Protein AF-A0A661F3K4-F1 (afdb_monomer_lite)

Secondary structure (DSSP, 8-state):
-HHHHHHHHHHHHS-SSS-SS--TTHHHHHHHHHHHH-S-TT--BTGGGHHHHHHHHHHHHHTTSSSS---GGGGS-GGGTT-B----

pLDDT: mean 88.57, std 8.08, range [54.53, 96.94]

Radius of gyration: 17.38 Å; chains: 1; bounding box: 36×30×43 Å

Foldseek 3Di:
DVLVVVVVVLVQLCDPPDNPDPDPCSNVVNVVCCVVCNSCNPADACVVCVVVLQVCLVVCVVVVVDPDRDDSCVVDDPVRRPDHRDPD

Structure (mmCIF, N/CA/C/O backbone):
data_AF-A0A661F3K4-F1
#
_entry.id   AF-A0A661F3K4-F1
#
loop_
_atom_site.group_PDB
_atom_site.id
_atom_site.type_symbol
_atom_site.label_atom_id
_atom_site.label_alt_id
_atom_site.label_comp_id
_atom_site.label_asym_id
_atom_site.label_entity_id
_atom_site.label_seq_id
_atom_site.pdbx_PDB_ins_code
_atom_site.Cartn_x
_atom_site.Cartn_y
_atom_site.Cartn_z
_atom_site.occupancy
_atom_site.B_iso_or_equiv
_atom_site.auth_seq_id
_atom_site.auth_comp_id
_atom_site.auth_asym_id
_atom_site.auth_atom_id
_atom_site.pdbx_PDB_model_num
ATOM 1 N N . MET A 1 1 ? 10.024 11.282 -1.225 1.00 66.62 1 MET A N 1
ATOM 2 C CA . MET A 1 1 ? 10.992 10.226 -0.849 1.00 66.62 1 MET A CA 1
ATOM 3 C C . MET A 1 1 ? 10.410 8.812 -0.918 1.00 66.62 1 MET A C 1
ATOM 5 O O . MET A 1 1 ? 10.821 8.078 -1.801 1.00 66.62 1 MET A O 1
ATOM 9 N N . TYR A 1 2 ? 9.477 8.390 -0.048 1.00 83.56 2 TYR A N 1
ATOM 10 C CA . TYR A 1 2 ? 8.982 6.994 -0.073 1.00 83.56 2 TYR A CA 1
ATOM 11 C C . TYR A 1 2 ? 8.095 6.664 -1.285 1.00 83.56 2 TYR A C 1
ATOM 13 O O . TYR A 1 2 ? 8.276 5.610 -1.886 1.00 83.56 2 TYR A O 1
ATOM 21 N N . SER A 1 3 ? 7.191 7.568 -1.677 1.00 87.94 3 SER A N 1
ATOM 22 C CA . SER A 1 3 ? 6.363 7.412 -2.886 1.00 87.94 3 SER A CA 1
ATOM 23 C C . SER A 1 3 ? 7.209 7.392 -4.162 1.00 87.94 3 SER A C 1
ATOM 25 O O . SER A 1 3 ? 7.045 6.520 -5.001 1.00 87.94 3 SER A O 1
ATOM 27 N N . GLU A 1 4 ? 8.204 8.278 -4.261 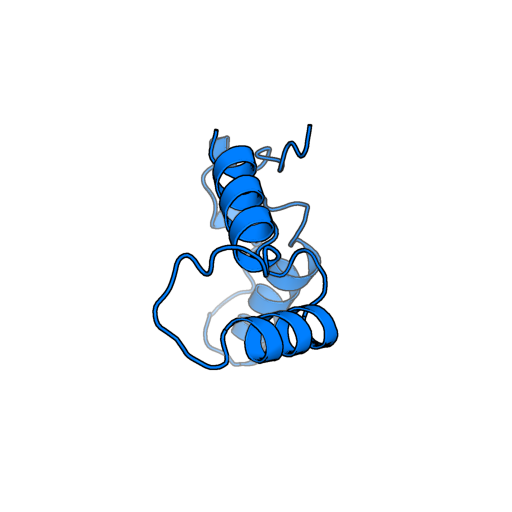1.00 88.31 4 GLU A N 1
ATOM 28 C CA . GLU A 1 4 ? 9.153 8.298 -5.387 1.00 88.31 4 GLU A CA 1
ATOM 29 C C . GLU A 1 4 ? 9.974 7.004 -5.466 1.00 88.31 4 GLU A C 1
ATOM 31 O O . GLU A 1 4 ? 10.142 6.440 -6.541 1.00 88.31 4 GLU A O 1
ATOM 36 N N . ALA A 1 5 ? 10.458 6.492 -4.329 1.00 89.50 5 ALA A N 1
ATOM 37 C CA . ALA A 1 5 ? 11.186 5.226 -4.295 1.00 89.50 5 ALA A CA 1
ATOM 38 C C . ALA A 1 5 ? 10.303 4.036 -4.715 1.00 89.50 5 ALA A C 1
ATOM 40 O O . ALA A 1 5 ? 10.775 3.157 -5.437 1.00 89.50 5 ALA A O 1
ATOM 41 N N . LYS A 1 6 ? 9.025 4.021 -4.302 1.00 90.62 6 LYS A N 1
ATOM 42 C CA . LYS A 1 6 ? 8.024 3.042 -4.758 1.00 90.62 6 LYS A CA 1
ATOM 43 C C . LYS A 1 6 ? 7.820 3.140 -6.272 1.00 90.62 6 LYS A C 1
ATOM 45 O O . LYS A 1 6 ? 7.880 2.113 -6.941 1.00 90.62 6 LYS A O 1
ATOM 50 N N . GLN A 1 7 ? 7.668 4.349 -6.812 1.00 89.38 7 GLN A N 1
ATOM 51 C CA . GLN A 1 7 ? 7.493 4.547 -8.251 1.00 89.38 7 GLN A CA 1
ATOM 52 C C . GLN A 1 7 ? 8.702 4.038 -9.043 1.00 89.38 7 GLN A C 1
ATOM 54 O O . GLN A 1 7 ? 8.542 3.249 -9.965 1.00 89.38 7 GLN A O 1
ATOM 59 N N . ILE A 1 8 ? 9.922 4.371 -8.610 1.00 89.88 8 ILE A N 1
ATOM 60 C CA . ILE A 1 8 ? 11.154 3.852 -9.221 1.00 89.88 8 ILE A CA 1
ATOM 61 C C . ILE A 1 8 ? 11.177 2.316 -9.196 1.00 89.88 8 ILE A C 1
ATOM 63 O O . ILE A 1 8 ? 11.643 1.684 -10.145 1.00 89.88 8 ILE A O 1
ATOM 67 N N . ALA A 1 9 ? 10.703 1.688 -8.118 1.00 88.94 9 ALA A N 1
ATOM 68 C CA . ALA A 1 9 ? 10.620 0.233 -8.041 1.00 88.94 9 ALA A CA 1
ATOM 69 C C . ALA A 1 9 ? 9.616 -0.344 -9.055 1.00 88.94 9 ALA A C 1
ATOM 71 O O . ALA A 1 9 ? 9.940 -1.333 -9.710 1.00 88.94 9 ALA A O 1
ATOM 72 N N . TYR A 1 10 ? 8.449 0.281 -9.227 1.00 89.00 10 TYR A N 1
ATOM 73 C CA . TYR A 1 10 ? 7.468 -0.113 -10.243 1.00 89.00 10 TYR A CA 1
ATOM 74 C C . TYR A 1 10 ? 7.995 0.074 -11.667 1.00 89.00 10 TYR A C 1
ATOM 76 O O . TYR A 1 10 ? 7.934 -0.865 -12.458 1.00 89.00 10 TYR A O 1
ATOM 84 N N . ASP A 1 11 ? 8.617 1.212 -11.968 1.00 88.62 11 ASP A N 1
ATOM 85 C CA . ASP A 1 11 ? 9.205 1.482 -13.285 1.00 88.62 11 ASP A CA 1
ATOM 86 C C . ASP A 1 11 ? 10.298 0.454 -13.631 1.00 88.62 11 ASP A C 1
ATOM 88 O O . ASP A 1 11 ? 10.417 -0.027 -14.762 1.00 88.62 11 ASP A O 1
ATOM 92 N N . ASN A 1 12 ? 11.086 0.057 -12.628 1.00 87.25 12 ASN A N 1
ATOM 93 C CA . AS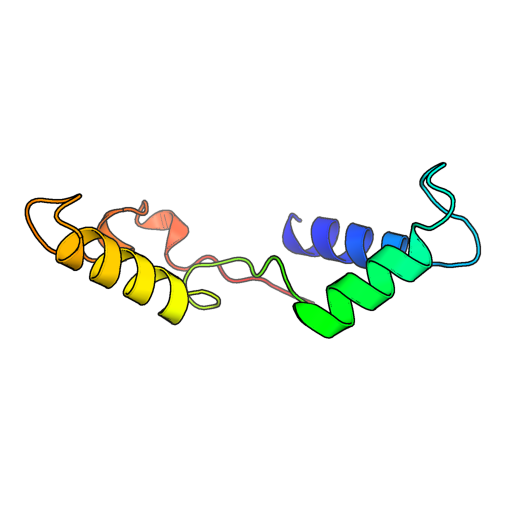N A 1 12 ? 12.092 -0.990 -12.770 1.00 87.25 12 ASN A CA 1
ATOM 94 C C . ASN A 1 12 ? 11.483 -2.374 -13.044 1.00 87.25 12 ASN A C 1
ATOM 96 O O . ASN A 1 12 ? 12.090 -3.146 -13.785 1.00 87.25 12 ASN A O 1
ATOM 100 N N . LEU A 1 13 ? 10.330 -2.700 -12.448 1.00 85.69 13 LEU A N 1
ATOM 101 C CA . LEU A 1 13 ? 9.619 -3.961 -12.699 1.00 85.69 13 LEU A CA 1
ATOM 102 C C . LEU A 1 13 ? 8.999 -3.996 -14.098 1.00 85.69 13 LEU A C 1
ATOM 104 O O . LEU A 1 13 ? 9.037 -5.037 -14.744 1.00 85.69 13 LEU A O 1
ATOM 108 N N . ALA A 1 14 ? 8.513 -2.855 -14.590 1.00 83.56 14 ALA A N 1
ATOM 109 C CA . ALA A 1 14 ? 7.968 -2.722 -15.940 1.00 83.56 14 ALA A CA 1
ATOM 110 C C . ALA A 1 14 ? 9.042 -2.755 -17.050 1.00 83.56 14 ALA A C 1
ATOM 112 O O . ALA A 1 14 ? 8.719 -2.843 -18.236 1.00 83.56 14 ALA A O 1
ATOM 113 N N . THR A 1 15 ? 10.330 -2.657 -16.699 1.00 79.00 15 THR A N 1
ATOM 114 C CA . THR A 1 15 ? 11.422 -2.592 -17.678 1.00 79.00 15 THR A CA 1
ATOM 115 C C . THR A 1 15 ? 11.830 -3.986 -18.168 1.00 79.00 15 THR A C 1
ATOM 117 O O . THR A 1 15 ? 12.424 -4.773 -17.434 1.00 79.00 15 THR A O 1
ATOM 120 N N . THR A 1 16 ? 11.624 -4.258 -19.459 1.00 68.75 16 THR A N 1
ATOM 121 C CA . THR A 1 16 ? 11.959 -5.545 -20.102 1.00 68.75 16 THR A CA 1
ATOM 122 C C . THR A 1 16 ? 13.415 -5.660 -20.575 1.00 68.75 16 THR A C 1
ATOM 124 O O . THR A 1 16 ? 13.914 -6.763 -20.787 1.00 68.75 16 THR A O 1
ATOM 127 N N . THR A 1 17 ? 14.126 -4.537 -20.729 1.00 62.34 17 THR A N 1
ATOM 128 C CA . THR A 1 17 ? 15.468 -4.493 -21.346 1.00 62.34 17 THR A CA 1
ATOM 129 C C . THR A 1 17 ? 16.592 -4.977 -20.423 1.00 62.34 17 THR A C 1
ATOM 131 O O . THR A 1 17 ? 17.577 -5.542 -20.893 1.00 62.34 17 THR A O 1
ATOM 134 N N . VAL A 1 18 ? 16.472 -4.749 -19.110 1.00 70.50 18 VAL A N 1
ATOM 135 C CA . VAL A 1 18 ? 17.429 -5.221 -18.094 1.00 70.50 18 VAL A CA 1
ATOM 136 C C . VAL A 1 18 ? 16.639 -5.647 -16.867 1.00 70.50 18 VAL A C 1
ATOM 138 O O . VAL A 1 18 ? 16.321 -4.825 -16.005 1.00 70.50 18 VAL A O 1
ATOM 141 N N . LEU A 1 19 ? 16.335 -6.941 -16.782 1.00 74.75 19 LEU A N 1
ATOM 142 C CA . LEU A 1 19 ? 15.689 -7.498 -15.601 1.00 74.75 19 LEU A CA 1
ATOM 143 C C . LEU A 1 19 ? 16.606 -7.297 -14.390 1.00 74.75 19 LEU A C 1
ATOM 145 O O . LEU A 1 19 ? 17.738 -7.776 -14.340 1.00 74.75 19 LEU A O 1
ATOM 149 N N . ARG A 1 20 ? 16.103 -6.561 -13.396 1.00 77.94 20 ARG A N 1
ATOM 150 C CA . ARG A 1 20 ? 16.794 -6.301 -12.120 1.00 77.94 20 ARG A CA 1
ATOM 151 C C . ARG A 1 20 ? 16.860 -7.541 -11.224 1.00 77.94 20 ARG A C 1
ATOM 153 O O . ARG A 1 20 ? 17.506 -7.507 -10.180 1.00 77.94 20 ARG A O 1
ATOM 160 N N . THR A 1 21 ? 16.173 -8.612 -11.610 1.00 79.12 21 THR A N 1
ATOM 161 C CA . THR A 1 21 ? 16.103 -9.876 -10.880 1.00 79.12 21 THR A CA 1
ATOM 162 C C . THR A 1 21 ? 16.482 -11.030 -11.803 1.00 79.12 21 THR A C 1
ATOM 164 O O . THR A 1 21 ? 16.391 -10.926 -13.024 1.00 79.12 21 THR A O 1
ATOM 167 N N . THR A 1 22 ? 16.904 -12.146 -11.216 1.00 82.81 22 THR A N 1
ATOM 168 C CA . THR A 1 22 ? 17.219 -13.383 -11.944 1.00 82.81 22 THR A CA 1
ATOM 169 C C . THR A 1 22 ? 15.992 -14.276 -12.160 1.00 82.81 22 THR A C 1
ATOM 171 O O . THR A 1 22 ? 16.141 -15.411 -12.611 1.00 82.81 22 THR A O 1
ATOM 174 N N . LEU A 1 23 ? 14.787 -13.800 -11.816 1.00 85.06 23 LEU A N 1
ATOM 175 C CA . LEU A 1 23 ? 13.558 -14.579 -11.928 1.00 85.06 23 LEU A CA 1
ATOM 176 C C . LEU A 1 23 ? 13.145 -14.693 -13.413 1.00 85.06 23 LEU A C 1
ATOM 178 O O . LEU A 1 23 ? 12.890 -13.663 -14.037 1.00 85.06 23 LEU A O 1
ATOM 182 N N . PRO A 1 24 ? 13.041 -15.910 -13.987 1.00 82.00 24 PRO A N 1
ATOM 183 C CA . PRO A 1 24 ? 12.852 -16.080 -15.432 1.00 82.00 24 PRO A CA 1
ATOM 184 C C . PRO A 1 24 ? 11.535 -15.524 -15.994 1.00 82.00 24 PRO A C 1
ATOM 186 O O . PRO A 1 24 ? 11.502 -15.106 -17.144 1.00 82.00 24 PRO A O 1
ATOM 189 N N . TRP A 1 25 ? 10.466 -15.512 -15.195 1.00 88.19 25 TRP A N 1
ATOM 190 C CA . TRP A 1 25 ? 9.113 -15.080 -15.587 1.00 88.19 25 TRP A CA 1
ATOM 191 C C . TRP A 1 25 ? 8.675 -13.799 -14.864 1.00 88.19 25 TRP A C 1
ATOM 193 O O . TRP A 1 25 ? 7.492 -13.579 -14.627 1.00 88.19 25 TRP A O 1
ATOM 203 N N . ALA A 1 26 ? 9.630 -12.947 -14.477 1.00 87.94 26 ALA A N 1
ATOM 204 C CA . ALA A 1 26 ? 9.328 -11.722 -13.737 1.00 87.94 26 ALA A CA 1
ATOM 205 C C . ALA A 1 26 ? 8.360 -10.786 -14.483 1.00 87.94 26 ALA A C 1
ATOM 207 O O . ALA A 1 26 ? 7.513 -10.170 -13.844 1.00 87.94 26 ALA A O 1
ATOM 208 N N . MET A 1 27 ? 8.475 -10.695 -15.813 1.00 87.75 27 MET A N 1
ATOM 209 C CA . MET A 1 27 ? 7.601 -9.837 -16.619 1.00 87.75 27 MET A CA 1
ATOM 210 C C . MET A 1 27 ? 6.176 -10.389 -16.692 1.00 87.75 27 MET A C 1
ATOM 212 O O . MET A 1 27 ? 5.233 -9.659 -16.412 1.00 87.75 27 MET A O 1
ATOM 216 N N . ASP A 1 28 ? 6.022 -11.681 -16.992 1.00 90.56 28 ASP A N 1
ATOM 217 C CA . ASP A 1 28 ? 4.705 -12.326 -17.051 1.00 90.56 28 ASP A CA 1
ATOM 218 C C . ASP A 1 28 ? 3.979 -12.219 -15.701 1.00 90.56 28 ASP A C 1
ATOM 220 O O . ASP A 1 28 ? 2.785 -11.925 -15.647 1.00 90.56 28 ASP A O 1
ATOM 224 N N . GLU A 1 29 ? 4.715 -12.400 -14.598 1.00 91.19 29 GLU A N 1
ATOM 225 C CA . GLU A 1 29 ? 4.174 -12.244 -13.247 1.00 91.19 29 GLU A CA 1
ATOM 226 C C . GLU A 1 29 ? 3.774 -10.790 -12.958 1.00 91.19 29 GLU A C 1
ATOM 228 O O . GLU A 1 29 ? 2.716 -10.542 -12.375 1.00 91.19 29 GLU A O 1
ATOM 233 N N . TYR A 1 30 ? 4.585 -9.817 -13.388 1.00 90.69 30 TYR A N 1
ATOM 234 C CA . TYR A 1 30 ? 4.266 -8.396 -13.254 1.00 90.69 30 TYR A CA 1
ATOM 235 C C . TYR A 1 30 ? 2.993 -8.029 -14.028 1.00 90.69 30 TYR A C 1
ATOM 237 O O . TYR A 1 30 ? 2.075 -7.443 -13.453 1.00 90.69 30 TYR A O 1
ATOM 245 N N . GLU A 1 31 ? 2.886 -8.434 -15.294 1.00 91.56 31 GLU A N 1
ATOM 246 C CA . GLU A 1 31 ? 1.704 -8.182 -16.123 1.00 91.56 31 GLU A CA 1
ATOM 247 C C . GLU A 1 31 ? 0.445 -8.833 -15.537 1.00 91.56 31 GLU A C 1
ATOM 249 O O . GLU A 1 31 ? -0.615 -8.203 -15.471 1.00 91.56 31 GLU A O 1
ATOM 254 N N . ALA A 1 32 ? 0.551 -10.079 -15.063 1.00 94.56 32 ALA A N 1
ATOM 255 C CA . ALA A 1 32 ? -0.548 -10.770 -14.398 1.00 94.56 32 ALA A CA 1
ATOM 256 C C . ALA A 1 32 ? -0.981 -10.051 -13.110 1.00 94.56 32 ALA A C 1
ATOM 258 O O . ALA A 1 32 ? -2.181 -9.898 -12.863 1.00 94.56 32 ALA A O 1
ATOM 259 N N . THR A 1 33 ? -0.015 -9.567 -12.324 1.00 94.06 33 THR A N 1
ATOM 260 C CA . THR A 1 33 ? -0.261 -8.822 -11.084 1.00 94.06 33 THR A CA 1
ATOM 261 C C . THR A 1 33 ? -1.000 -7.519 -11.363 1.00 94.06 33 THR A C 1
ATOM 263 O O . THR A 1 33 ? -2.056 -7.285 -10.777 1.00 94.06 33 THR A O 1
ATOM 266 N N . VAL A 1 34 ? -0.503 -6.699 -12.294 1.00 93.44 34 VAL A N 1
ATOM 267 C CA . VAL A 1 34 ? -1.128 -5.417 -12.659 1.00 93.44 34 VAL A CA 1
ATOM 268 C C . VAL A 1 34 ? -2.532 -5.632 -13.218 1.00 93.44 34 VAL A C 1
ATOM 270 O O . VAL A 1 34 ? -3.474 -4.944 -12.830 1.00 93.44 34 VAL A O 1
ATOM 273 N N . LYS A 1 35 ? -2.725 -6.648 -14.064 1.00 95.44 35 LYS A N 1
ATOM 274 C CA . LYS A 1 35 ? -4.047 -6.982 -14.607 1.00 95.44 35 LYS A CA 1
ATOM 275 C C . LYS A 1 35 ? -5.060 -7.362 -13.522 1.00 95.44 35 LYS A C 1
ATOM 277 O O . LYS A 1 35 ? -6.247 -7.080 -13.676 1.00 95.44 35 LYS A O 1
ATOM 282 N N . LEU A 1 36 ? -4.615 -8.041 -12.464 1.00 96.81 36 LEU A N 1
ATOM 283 C CA . LEU A 1 36 ? -5.477 -8.500 -11.376 1.00 96.81 36 LEU A CA 1
ATOM 284 C C . LEU A 1 36 ? -5.738 -7.409 -10.331 1.00 96.81 36 LEU A C 1
ATOM 286 O O . LEU A 1 36 ? -6.864 -7.274 -9.856 1.00 96.81 36 LEU A O 1
ATOM 290 N N . MET A 1 37 ? -4.695 -6.678 -9.941 1.00 93.94 37 MET A N 1
ATOM 291 C CA . MET A 1 37 ? -4.704 -5.790 -8.776 1.00 93.94 37 MET A CA 1
ATOM 292 C C . MET A 1 37 ? -4.773 -4.299 -9.138 1.00 93.94 37 MET A C 1
ATOM 294 O O . MET A 1 37 ? -5.064 -3.484 -8.264 1.00 93.94 37 MET A O 1
ATOM 298 N N . GLY A 1 38 ? -4.552 -3.946 -10.407 1.00 92.31 38 GLY A N 1
ATOM 299 C CA . GLY A 1 38 ? -4.420 -2.572 -10.894 1.00 92.31 38 GLY A CA 1
ATOM 300 C C . GLY A 1 38 ? -2.976 -2.062 -10.865 1.00 92.31 38 GLY A C 1
ATOM 301 O O . GLY A 1 38 ? -2.066 -2.753 -10.412 1.00 92.31 38 GLY A O 1
ATOM 302 N N . ASP A 1 39 ? -2.776 -0.834 -11.343 1.00 88.88 39 ASP A N 1
ATOM 303 C CA . ASP A 1 39 ? -1.442 -0.228 -11.490 1.00 88.88 39 ASP A CA 1
ATOM 304 C C . ASP A 1 39 ? -0.824 0.214 -10.152 1.00 88.88 39 ASP A C 1
ATOM 306 O O . ASP A 1 39 ? 0.396 0.266 -10.012 1.00 88.88 39 ASP A O 1
ATOM 310 N N . ASP A 1 40 ? -1.662 0.500 -9.151 1.00 89.81 40 ASP A N 1
ATOM 311 C CA . ASP A 1 40 ? -1.234 0.857 -7.798 1.00 89.81 40 ASP A CA 1
ATOM 312 C C . ASP A 1 40 ? -1.835 -0.092 -6.758 1.00 89.81 40 ASP A C 1
ATOM 314 O O . ASP A 1 40 ? -2.825 0.193 -6.083 1.00 89.81 40 ASP A O 1
ATOM 318 N N . TYR A 1 41 ? -1.220 -1.262 -6.638 1.00 89.44 41 TYR A N 1
ATOM 319 C CA . TYR A 1 41 ? -1.633 -2.300 -5.696 1.00 89.44 41 TYR A CA 1
ATOM 320 C C . TYR A 1 41 ? -1.111 -2.076 -4.265 1.00 89.44 41 TYR A C 1
ATOM 322 O O . TYR A 1 41 ? -1.561 -2.753 -3.340 1.00 89.44 41 TYR A O 1
ATOM 330 N N . TRP A 1 42 ? -0.216 -1.102 -4.052 1.00 90.50 42 TRP A N 1
ATOM 331 C CA . TRP A 1 42 ? 0.294 -0.705 -2.732 1.00 90.50 42 TRP A CA 1
ATOM 332 C C . TRP A 1 42 ? 0.044 0.779 -2.447 1.00 90.50 42 TRP A C 1
ATOM 334 O O . TRP A 1 42 ? 0.969 1.514 -2.094 1.00 90.50 42 TRP A O 1
ATOM 344 N N . ARG A 1 43 ? -1.207 1.226 -2.590 1.00 91.50 43 ARG A N 1
ATOM 345 C CA . ARG A 1 43 ? -1.628 2.611 -2.312 1.00 91.50 43 ARG A CA 1
ATOM 346 C C . ARG A 1 43 ? -1.164 3.084 -0.939 1.00 91.50 43 ARG A C 1
ATOM 348 O O . ARG A 1 43 ? -1.428 2.419 0.068 1.00 91.50 43 ARG A O 1
ATOM 355 N N . TYR A 1 44 ? -0.537 4.253 -0.872 1.00 91.38 44 TYR A N 1
ATOM 356 C CA . TYR A 1 44 ? -0.112 4.842 0.396 1.00 91.38 44 TYR A CA 1
ATOM 357 C C . TYR A 1 44 ? -1.110 5.871 0.934 1.00 91.38 44 TYR A C 1
ATOM 359 O O . TYR A 1 44 ? -1.756 6.616 0.202 1.00 91.38 44 TYR A O 1
ATOM 367 N N . GLY A 1 45 ? -1.194 5.929 2.265 1.00 90.88 45 GLY A N 1
ATOM 368 C CA . GLY A 1 45 ? -2.039 6.876 2.987 1.00 90.88 45 GLY A CA 1
ATOM 369 C C . GLY A 1 45 ? -3.425 6.332 3.334 1.00 90.88 45 GLY A C 1
ATOM 370 O O . GLY A 1 45 ? -3.922 5.368 2.748 1.00 90.88 45 GLY A O 1
ATOM 371 N N . ILE A 1 46 ? -4.049 6.965 4.328 1.00 92.75 46 ILE A N 1
ATOM 372 C CA . ILE A 1 46 ? -5.359 6.555 4.853 1.00 92.75 46 ILE A CA 1
ATOM 373 C C . ILE A 1 46 ? -6.457 6.833 3.833 1.00 92.75 46 ILE A C 1
ATOM 375 O O . ILE A 1 46 ? -7.258 5.955 3.539 1.00 92.75 46 ILE A O 1
ATOM 379 N N . LYS A 1 47 ? -6.455 8.029 3.240 1.00 90.75 47 LYS A N 1
ATOM 380 C CA . LYS A 1 47 ? -7.472 8.465 2.276 1.00 90.75 47 LYS A CA 1
ATOM 381 C C . LYS A 1 47 ? -7.578 7.538 1.064 1.00 90.75 47 LYS A C 1
ATOM 383 O O . LYS A 1 47 ? -8.676 7.232 0.614 1.00 90.75 47 LYS A O 1
ATOM 388 N N . ALA A 1 48 ? -6.445 7.050 0.559 1.00 91.00 48 ALA A N 1
ATOM 389 C CA . ALA A 1 48 ? -6.421 6.13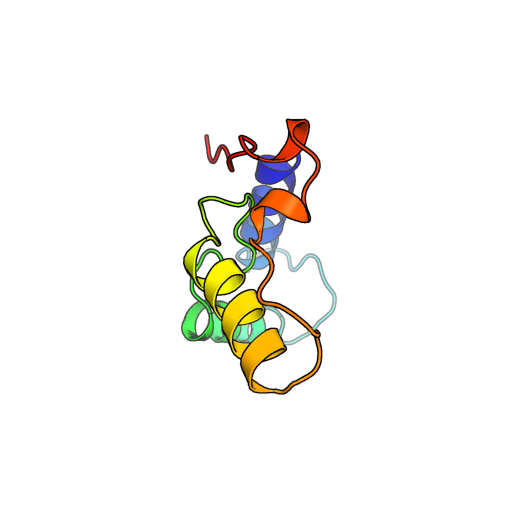2 -0.577 1.00 91.00 48 ALA A CA 1
ATOM 390 C C . ALA A 1 48 ? -6.977 4.732 -0.241 1.00 91.00 48 ALA A C 1
ATOM 392 O O . ALA A 1 48 ? -7.382 4.015 -1.156 1.00 91.00 48 ALA A O 1
ATOM 393 N N . ASN A 1 49 ? -7.017 4.364 1.047 1.00 93.75 49 ASN A N 1
ATOM 394 C CA . ASN A 1 49 ? -7.417 3.049 1.566 1.00 93.75 49 ASN A CA 1
ATOM 395 C C . ASN A 1 49 ? -8.621 3.120 2.533 1.00 93.75 49 ASN A C 1
ATOM 397 O O . ASN A 1 49 ? -8.851 2.200 3.318 1.00 93.75 49 ASN A O 1
ATOM 401 N N . GLU A 1 50 ? -9.375 4.223 2.529 1.00 93.62 50 GLU A N 1
ATOM 402 C CA . GLU A 1 50 ? -10.415 4.509 3.528 1.00 93.62 50 GLU A CA 1
ATOM 403 C C . GLU A 1 50 ? -11.501 3.425 3.561 1.00 93.62 50 GLU A C 1
ATOM 405 O O . GLU A 1 50 ? -11.877 2.932 4.625 1.00 93.62 50 GLU 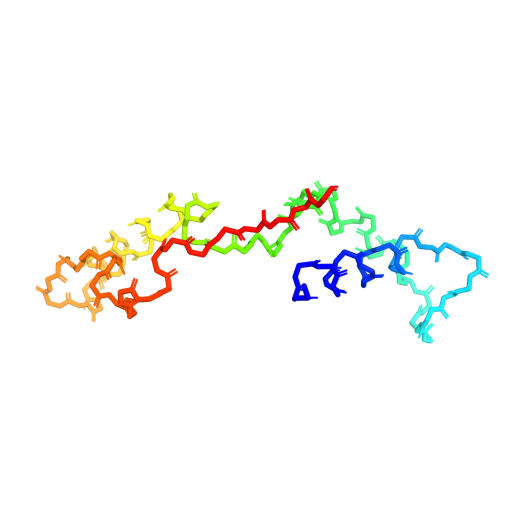A O 1
ATOM 410 N N . LYS A 1 51 ? -11.958 2.993 2.380 1.00 94.06 51 LYS A N 1
ATOM 411 C CA . LYS A 1 51 ? -13.008 1.974 2.243 1.00 94.06 51 LYS A CA 1
ATOM 412 C C . LYS A 1 51 ? -12.555 0.629 2.797 1.00 94.06 51 LYS A C 1
ATOM 414 O O . LYS A 1 51 ? -13.315 -0.065 3.467 1.00 94.06 51 LYS A O 1
ATOM 419 N N . GLU A 1 52 ? -11.321 0.247 2.503 1.00 94.38 52 GLU A N 1
ATOM 420 C CA . GLU A 1 52 ? -10.714 -0.998 2.945 1.00 94.38 52 GLU A CA 1
ATOM 421 C C . GLU A 1 52 ? -10.518 -0.988 4.461 1.00 94.38 52 GLU A C 1
ATOM 423 O O . GLU A 1 52 ? -10.885 -1.956 5.127 1.00 94.38 52 GLU A O 1
ATOM 428 N N . LEU A 1 53 ? -10.028 0.122 5.018 1.00 94.88 53 LEU A N 1
ATOM 429 C CA . LEU A 1 53 ? -9.890 0.305 6.462 1.00 94.88 53 LEU A CA 1
ATOM 430 C C . LEU A 1 53 ? -11.250 0.228 7.166 1.00 94.88 53 LEU A C 1
ATOM 432 O O . LEU A 1 53 ? -11.385 -0.500 8.152 1.00 94.88 53 LEU A O 1
ATOM 436 N N . GLU A 1 54 ? -12.281 0.890 6.636 1.00 95.00 54 G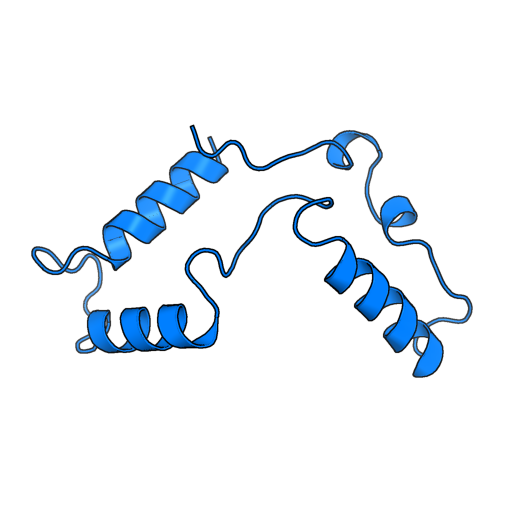LU A N 1
ATOM 437 C CA . GLU A 1 54 ? -13.634 0.802 7.186 1.00 95.00 54 GLU A CA 1
ATOM 438 C C . GLU A 1 54 ? -14.171 -0.639 7.146 1.00 95.00 54 GLU A C 1
ATOM 440 O O . GLU A 1 54 ? -14.763 -1.121 8.120 1.00 95.00 54 GLU A O 1
ATOM 445 N N . HIS A 1 55 ? -13.943 -1.350 6.041 1.00 95.94 55 HIS A N 1
ATOM 446 C CA . HIS A 1 55 ? -14.343 -2.745 5.884 1.00 95.94 55 HIS A CA 1
ATOM 447 C C . HIS A 1 55 ? -13.649 -3.665 6.879 1.00 95.94 55 HIS A C 1
ATOM 449 O O . HIS A 1 55 ? -14.319 -4.490 7.500 1.00 95.94 55 HIS A O 1
ATOM 455 N N . VAL A 1 56 ? -12.342 -3.502 7.077 1.00 95.06 56 VAL A N 1
ATOM 456 C CA . VAL A 1 56 ? -11.596 -4.270 8.076 1.00 95.06 56 VAL A CA 1
ATOM 457 C C . VAL A 1 56 ? -12.174 -4.019 9.467 1.00 95.06 56 VAL A C 1
ATOM 459 O O . VAL A 1 56 ? -12.442 -4.986 10.179 1.00 95.06 56 VAL A O 1
ATOM 462 N N . MET A 1 57 ? -12.463 -2.767 9.841 1.00 95.31 57 MET A N 1
ATOM 463 C CA . MET A 1 57 ? -13.086 -2.468 11.140 1.00 95.31 57 MET A CA 1
ATOM 464 C C . MET A 1 57 ? -14.465 -3.117 11.286 1.00 95.31 57 MET A C 1
ATOM 466 O O . MET A 1 57 ? -14.778 -3.687 12.334 1.00 95.31 57 MET A O 1
ATOM 470 N N . ARG A 1 58 ? -15.292 -3.062 10.234 1.00 95.06 58 ARG A N 1
ATOM 471 C CA . ARG A 1 58 ? -16.623 -3.678 10.229 1.00 95.06 58 ARG A CA 1
ATOM 472 C C . ARG A 1 58 ? -16.532 -5.194 10.400 1.00 95.06 58 ARG A C 1
ATOM 474 O O . ARG A 1 58 ? -17.134 -5.726 11.329 1.00 95.06 58 ARG A O 1
ATOM 481 N N . TYR A 1 59 ? -15.761 -5.877 9.557 1.00 95.94 59 TYR A N 1
ATOM 482 C CA . TYR A 1 59 ? -15.682 -7.338 9.581 1.00 95.94 59 TYR A CA 1
ATOM 483 C C . TYR A 1 59 ? -15.019 -7.868 10.848 1.00 95.94 59 TYR A C 1
ATOM 485 O O . TYR A 1 59 ? -15.482 -8.858 11.403 1.00 95.94 59 TYR A O 1
ATOM 493 N N . THR A 1 60 ? -13.997 -7.181 11.361 1.00 95.12 60 THR A N 1
ATOM 494 C CA . THR A 1 60 ? -13.339 -7.557 12.622 1.00 95.12 60 THR A CA 1
ATOM 495 C C . THR A 1 60 ? -14.335 -7.539 13.787 1.00 95.12 60 THR A C 1
ATOM 497 O O . THR A 1 60 ? -14.312 -8.419 14.648 1.00 95.12 60 THR A O 1
ATOM 500 N N . HIS A 1 61 ? -15.254 -6.569 13.798 1.00 95.00 61 HIS A N 1
ATOM 501 C CA . HIS A 1 61 ? -16.329 -6.511 14.783 1.00 95.00 61 HIS A CA 1
ATOM 502 C C . HIS A 1 61 ? -17.401 -7.586 14.546 1.00 95.00 61 HIS A C 1
ATOM 504 O O . HIS A 1 61 ? -17.767 -8.295 15.478 1.00 95.00 61 HIS A O 1
ATOM 510 N N . GLU A 1 62 ? -17.879 -7.750 13.309 1.00 96.31 62 GLU A N 1
ATOM 511 C CA . GLU A 1 62 ? -18.903 -8.750 12.959 1.00 96.31 62 GLU A CA 1
ATOM 512 C C . GLU A 1 62 ? -18.450 -10.190 13.235 1.00 96.31 62 GLU A C 1
ATOM 514 O O . GLU A 1 62 ? -19.257 -11.030 13.625 1.00 96.31 62 GLU A O 1
ATOM 519 N N . GLN A 1 63 ? -17.154 -10.469 13.086 1.00 96.94 63 GLN A N 1
ATOM 520 C CA . GLN A 1 63 ? -16.551 -11.772 13.375 1.00 96.94 63 GLN A CA 1
ATOM 521 C C . GLN A 1 63 ? -16.219 -11.972 14.863 1.00 96.94 63 GLN A C 1
ATOM 523 O O . GLN A 1 63 ? -15.695 -13.019 15.239 1.00 96.94 63 GLN A O 1
ATOM 528 N N . GLY A 1 64 ? -16.509 -10.990 15.723 1.00 94.31 64 GLY A N 1
ATOM 529 C CA . GLY A 1 64 ? -16.293 -11.086 17.168 1.00 94.31 64 GLY A CA 1
ATOM 530 C C . GLY A 1 64 ? -14.825 -11.039 17.601 1.00 94.31 64 GLY A C 1
ATOM 531 O O . GLY A 1 64 ? -14.516 -11.400 18.735 1.00 94.31 64 GLY A O 1
ATOM 532 N N . LEU A 1 65 ? -13.915 -10.585 16.730 1.00 94.31 65 LEU A N 1
ATOM 533 C CA . LEU A 1 65 ? -12.490 -10.439 17.056 1.00 94.31 65 LEU A CA 1
ATOM 534 C C . LEU A 1 65 ? -12.241 -9.262 18.013 1.00 94.31 65 LEU A C 1
ATOM 536 O O . LEU A 1 65 ? -11.257 -9.253 18.752 1.00 94.31 65 LEU A O 1
ATOM 540 N N . VAL A 1 66 ? -13.147 -8.279 18.028 1.00 93.06 66 VAL A N 1
ATOM 541 C CA . VAL A 1 66 ? -13.126 -7.127 18.939 1.00 93.06 66 VAL A CA 1
ATOM 542 C C . VAL A 1 66 ? -14.472 -6.947 19.633 1.00 93.06 66 VAL A C 1
ATOM 544 O O . VAL A 1 66 ? -15.526 -7.245 19.079 1.00 93.06 66 VAL A O 1
ATOM 547 N N . LYS A 1 67 ? -14.437 -6.419 20.862 1.00 91.12 67 LYS A N 1
ATOM 548 C CA . LYS A 1 67 ? -15.638 -6.217 21.695 1.00 91.12 67 LYS A CA 1
ATOM 549 C C . LYS A 1 67 ? -16.518 -5.044 21.247 1.00 91.12 67 LYS A C 1
ATOM 551 O O . LYS A 1 67 ? -17.665 -4.963 21.667 1.00 91.12 67 LYS A O 1
ATOM 556 N N . HIS A 1 68 ? -15.967 -4.106 20.482 1.00 91.19 68 HIS A N 1
ATOM 557 C CA . HIS A 1 68 ? -16.653 -2.910 19.997 1.00 91.19 68 HIS A CA 1
ATOM 558 C C . HIS A 1 68 ? -16.064 -2.491 18.649 1.00 91.19 68 HIS A C 1
ATOM 560 O O . HIS A 1 68 ? -14.890 -2.745 18.377 1.00 91.19 68 HIS A O 1
ATOM 566 N N . ARG A 1 69 ? -16.881 -1.858 17.799 1.00 89.75 69 ARG A N 1
ATOM 567 C CA . ARG A 1 69 ? -16.433 -1.334 16.504 1.00 89.75 69 ARG A CA 1
ATOM 568 C C . ARG A 1 69 ? -15.594 -0.075 16.729 1.00 89.75 69 ARG A C 1
ATOM 570 O O . ARG A 1 69 ? -16.136 0.959 17.109 1.00 89.75 69 ARG A O 1
ATOM 577 N N . LEU A 1 70 ? -14.290 -0.187 16.492 1.00 89.56 70 LEU A N 1
ATOM 578 C CA . LEU A 1 70 ? -13.344 0.930 16.523 1.00 89.56 70 LEU A CA 1
ATOM 579 C C . LEU A 1 70 ? -13.421 1.739 15.227 1.00 89.56 70 LEU A C 1
ATOM 581 O O . LEU A 1 70 ? -13.710 1.186 14.159 1.00 89.56 70 LEU A O 1
ATOM 585 N N . LYS A 1 71 ? -13.151 3.043 15.317 1.00 92.19 71 LYS A N 1
ATOM 586 C CA . LYS A 1 71 ? -12.889 3.863 14.132 1.00 92.19 71 LYS A CA 1
ATOM 587 C C . LYS A 1 71 ? -11.446 3.643 13.699 1.00 92.19 71 LYS A C 1
ATOM 589 O O . LYS A 1 71 ? -10.559 3.544 14.547 1.00 92.19 71 LYS A O 1
ATOM 594 N N . PHE A 1 72 ? -11.191 3.542 12.396 1.00 93.00 72 PHE A N 1
ATOM 595 C CA . PHE A 1 72 ? -9.834 3.242 11.934 1.00 93.00 72 PHE A CA 1
ATOM 596 C C . PHE A 1 72 ? -8.867 4.377 12.294 1.00 93.00 72 PHE A C 1
ATO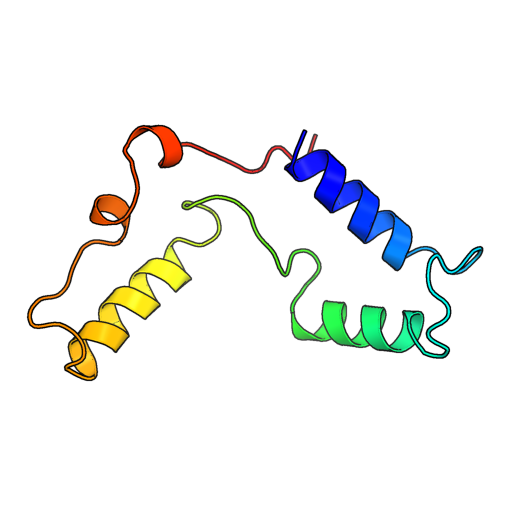M 598 O O . PHE A 1 72 ? -7.720 4.105 12.617 1.00 93.00 72 PHE A O 1
ATOM 605 N N . GLU A 1 73 ? -9.333 5.626 12.332 1.00 93.00 73 GLU A N 1
ATOM 606 C CA . GLU A 1 73 ? -8.556 6.816 12.688 1.00 93.00 73 GLU A CA 1
ATOM 607 C C . GLU A 1 73 ? -7.998 6.758 14.114 1.00 93.00 73 GLU A C 1
ATOM 609 O O . GLU A 1 73 ? -6.941 7.322 14.376 1.00 93.00 73 GLU A O 1
ATOM 614 N N . GLU A 1 74 ? -8.670 6.050 15.026 1.00 91.56 74 GLU A N 1
ATOM 615 C CA . GLU A 1 74 ? -8.230 5.882 16.418 1.00 91.56 74 GLU A CA 1
ATOM 616 C C . GLU A 1 74 ? -7.023 4.938 16.537 1.00 91.56 74 GLU A C 1
ATOM 618 O O . GLU A 1 74 ? -6.320 4.956 17.547 1.00 91.56 74 GLU A O 1
ATOM 623 N N . LEU A 1 75 ? -6.765 4.120 15.510 1.00 90.44 75 LEU A N 1
ATOM 624 C CA . LEU A 1 75 ? -5.625 3.200 15.465 1.00 90.44 75 LEU A CA 1
ATOM 625 C C . LEU A 1 75 ? -4.337 3.877 14.993 1.00 90.44 75 LEU A C 1
ATOM 627 O O . LEU A 1 75 ? -3.248 3.335 15.184 1.00 90.44 75 LEU A O 1
ATOM 631 N N . PHE A 1 76 ? -4.455 5.040 14.359 1.00 92.12 76 PHE A N 1
ATOM 632 C CA . PHE A 1 76 ? -3.330 5.762 13.789 1.00 92.12 76 PHE A CA 1
ATOM 633 C C . PHE A 1 76 ? -2.939 6.942 14.672 1.00 92.12 76 PHE A C 1
ATOM 635 O O . PHE A 1 76 ? -3.764 7.595 15.308 1.00 92.12 76 PHE A O 1
ATOM 642 N N . HIS A 1 77 ? -1.645 7.251 14.692 1.00 93.69 77 HIS A N 1
ATOM 643 C CA . HIS A 1 77 ? -1.177 8.450 15.371 1.00 93.69 77 HIS A CA 1
ATOM 644 C C . HIS A 1 77 ? -1.660 9.700 14.603 1.00 93.69 77 HIS A C 1
ATOM 646 O O . HIS A 1 77 ? -1.581 9.710 13.374 1.00 93.69 77 HIS A O 1
ATOM 652 N N . PRO A 1 78 ? -2.095 10.795 15.260 1.00 93.00 78 PRO A N 1
ATOM 653 C CA . PRO A 1 78 ? -2.651 11.966 14.568 1.00 93.00 78 PRO A CA 1
ATOM 654 C C . PRO A 1 78 ? -1.744 12.559 13.481 1.00 93.00 78 PRO A C 1
ATOM 656 O O . PRO A 1 78 ? -2.224 13.059 12.466 1.00 93.00 78 PRO A O 1
ATOM 659 N N . SER A 1 79 ? -0.421 12.461 13.656 1.00 92.31 79 SER A N 1
ATOM 660 C CA . SER A 1 79 ? 0.556 12.927 12.663 1.00 92.31 79 SER A CA 1
ATOM 661 C C . SER A 1 79 ? 0.525 12.152 11.343 1.00 92.31 79 SER A C 1
ATOM 663 O O . SER A 1 79 ? 1.082 12.631 10.361 1.00 92.31 79 SER A O 1
ATOM 665 N N . THR A 1 80 ? -0.070 10.955 11.307 1.00 90.50 80 THR A N 1
ATOM 666 C CA . THR A 1 80 ? -0.109 10.104 10.111 1.00 90.50 80 THR A CA 1
ATOM 667 C C . THR A 1 80 ? -1.420 10.213 9.340 1.00 90.50 80 THR A C 1
ATOM 669 O O . THR A 1 80 ? -1.497 9.708 8.225 1.00 90.50 80 THR A O 1
ATOM 672 N N . LEU A 1 81 ? -2.442 10.876 9.896 1.00 90.62 81 LEU A N 1
ATOM 673 C CA . LEU A 1 81 ? -3.782 10.925 9.298 1.00 90.62 81 LEU A CA 1
ATOM 674 C C . LEU A 1 81 ? -3.820 11.668 7.956 1.00 90.62 81 LEU A C 1
ATOM 676 O O . LEU A 1 81 ? -4.561 11.283 7.059 1.00 90.62 81 LEU A O 1
ATOM 680 N N . ASN A 1 82 ? -2.984 12.699 7.817 1.00 90.44 82 ASN A N 1
ATOM 681 C CA . ASN A 1 82 ? -2.943 13.569 6.638 1.00 90.44 82 ASN A CA 1
ATOM 682 C C . ASN A 1 82 ? -1.795 13.224 5.676 1.00 90.44 82 ASN A C 1
ATOM 684 O O . ASN A 1 82 ? -1.440 14.037 4.826 1.00 90.44 82 ASN A O 1
ATOM 688 N N . LEU A 1 83 ? -1.157 12.061 5.842 1.00 89.69 83 LEU A N 1
ATOM 689 C CA . LEU A 1 83 ? -0.127 11.615 4.909 1.00 89.69 83 LEU A CA 1
ATOM 690 C C . LEU A 1 83 ? -0.797 11.127 3.626 1.00 89.69 83 LEU A C 1
ATOM 692 O O . LEU A 1 83 ? -1.551 10.151 3.637 1.00 89.69 83 LEU A O 1
ATOM 696 N N . GLU A 1 84 ? -0.494 11.808 2.528 1.00 86.62 84 GLU A N 1
ATOM 697 C CA . GLU A 1 84 ? -0.970 11.473 1.191 1.00 86.62 84 GLU A CA 1
ATOM 698 C C . GLU A 1 84 ? 0.207 11.070 0.297 1.00 86.62 84 GLU A C 1
ATOM 700 O O . GLU A 1 84 ? 1.351 11.505 0.482 1.00 86.62 84 GLU A O 1
ATOM 705 N N . GLU A 1 85 ? -0.077 10.201 -0.667 1.00 85.94 85 GLU A N 1
ATOM 706 C CA . GLU A 1 85 ? 0.882 9.817 -1.690 1.00 85.94 85 GLU A CA 1
ATOM 707 C C . GLU A 1 85 ? 1.037 10.954 -2.706 1.00 85.94 85 GLU A C 1
ATOM 709 O O . GLU A 1 85 ? 0.113 11.266 -3.451 1.00 85.94 85 GLU A O 1
ATOM 714 N N . ASN A 1 86 ? 2.216 11.579 -2.729 1.00 74.81 86 ASN A N 1
ATOM 715 C CA . ASN A 1 86 ? 2.571 12.551 -3.759 1.00 74.81 86 ASN A CA 1
ATOM 716 C C . ASN A 1 86 ? 3.212 11.803 -4.927 1.00 74.81 86 ASN A C 1
ATOM 718 O O . ASN A 1 86 ? 4.396 11.458 -4.875 1.00 74.81 86 ASN A O 1
ATOM 722 N N . ILE A 1 87 ? 2.412 11.538 -5.955 1.00 63.44 87 ILE A N 1
ATOM 723 C CA . ILE A 1 87 ? 2.896 11.141 -7.276 1.00 63.44 87 ILE A CA 1
ATOM 724 C C . ILE A 1 87 ? 3.094 12.464 -8.018 1.00 63.44 87 ILE A C 1
ATOM 726 O O . ILE A 1 87 ? 2.114 13.136 -8.335 1.00 63.44 87 ILE A O 1
ATOM 730 N N . GLY A 1 88 ? 4.347 12.912 -8.103 1.00 54.53 88 GLY A N 1
ATOM 731 C CA . GLY A 1 88 ? 4.712 14.191 -8.723 1.00 54.53 88 GLY A CA 1
ATOM 732 C C . GLY A 1 88 ? 4.320 14.285 -10.190 1.00 54.53 88 GLY A C 1
ATOM 733 O O . GLY A 1 88 ? 4.240 13.225 -10.849 1.00 54.53 88 GLY A O 1
#

Sequence (88 aa):
MYSEAKQIAYDNLATTTVLRTTLPWAMDEYEATVKLMGDDYWRYGIKANEKELEHVMRYTHEQGLVKHRLKFEELFHPSTLNLEENIG